Protein 6EWL (pdb70)

Radius of gyration: 16.88 Å; Cα contacts (8 Å, |Δi|>4): 364; chains: 1; bounding box: 37×49×43 Å

Structure (mmCIF, N/CA/C/O backbone):
data_6EWL
#
_entry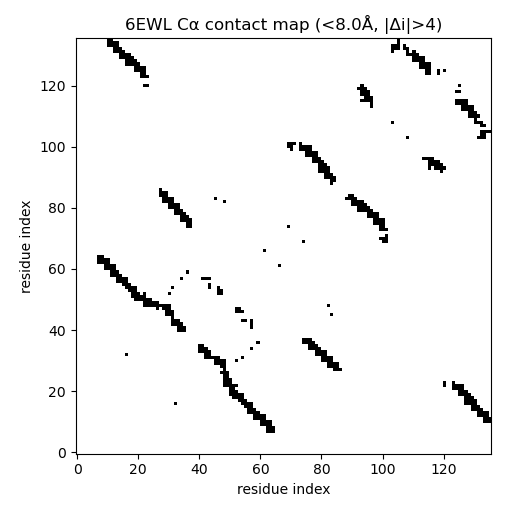.id   6EWL
#
_cell.length_a   31.459
_cell.length_b   53.440
_cell.length_c   74.659
_cell.angle_alpha   90.00
_cell.angle_beta   90.00
_cell.angle_gamma   90.00
#
_symmetry.space_group_name_H-M   'P 21 21 21'
#
loop_
_entity.id
_entity.type
_entity.pdbx_description
1 polymer 'Centrosomal protein 120'
2 water water
#
loop_
_atom_site.group_PDB
_atom_site.id
_atom_site.type_symbol
_atom_site.label_atom_id
_atom_site.label_alt_id
_atom_site.label_comp_id
_atom_site.label_asym_id
_atom_site.label_entity_id
_atom_site.label_seq_id
_atom_site.pdbx_PDB_ins_code
_atom_site.Cartn_x
_atom_site.Cartn_y
_atom_site.Cartn_z
_atom_site.occupancy
_atom_site.B_iso_or_equiv
_atom_site.auth_seq_id
_atom_site.auth_comp_id
_atom_site.auth_asym_id
_atom_site.auth_atom_id
_atom_site.pdbx_PDB_model_num
ATOM 1 N N . GLY A 1 1 ? 21.478 27.760 -19.811 1.00 33.93 -2 GLY A N 1
ATOM 2 C CA . GLY A 1 1 ? 20.947 27.973 -21.150 1.00 38.21 -2 GLY A CA 1
ATOM 3 C C . GLY A 1 1 ? 20.760 29.439 -21.424 1.00 36.30 -2 GLY A C 1
ATOM 4 O O . GLY A 1 1 ? 21.029 30.284 -20.549 1.00 36.46 -2 GLY A O 1
ATOM 5 N N . PRO A 1 2 ? 20.271 29.751 -22.621 1.00 39.01 -1 PRO A N 1
ATOM 6 C CA . PRO A 1 2 ? 20.053 31.164 -22.962 1.00 40.74 -1 PRO A CA 1
ATOM 7 C C . PRO A 1 2 ? 19.109 31.860 -21.994 1.00 36.21 -1 PRO A C 1
ATOM 8 O O . PRO A 1 2 ? 19.249 33.067 -21.727 1.00 39.52 -1 PRO A O 1
ATOM 12 N N . HIS A 1 3 ? 18.151 31.133 -21.443 1.00 32.33 0 HIS A N 1
ATOM 13 C CA . HIS A 1 3 ? 17.294 31.659 -20.389 1.00 30.70 0 HIS A CA 1
ATOM 14 C C . HIS A 1 3 ? 17.756 31.070 -19.073 1.00 29.97 0 HIS A C 1
ATOM 15 O O . HIS A 1 3 ? 17.845 29.851 -18.946 1.00 34.39 0 HIS A O 1
ATOM 22 N N . MET A 1 4 ? 18.054 31.936 -18.119 1.00 25.72 1 MET A N 1
ATOM 23 C CA . MET A 1 4 ? 18.539 31.514 -16.808 1.00 22.35 1 MET A CA 1
ATOM 24 C C . MET A 1 4 ? 17.584 32.053 -15.761 1.00 21.94 1 MET A C 1
ATOM 25 O O . MET A 1 4 ? 17.404 33.274 -15.662 1.00 23.68 1 MET A O 1
ATOM 30 N N . ALA A 1 5 ? 17.001 31.153 -14.959 1.00 22.19 2 ALA A N 1
ATOM 31 C CA . ALA A 1 5 ? 16.223 31.561 -13.802 1.00 21.62 2 ALA A CA 1
ATOM 32 C C . ALA A 1 5 ? 17.158 32.075 -12.712 1.00 20.56 2 ALA A C 1
ATOM 33 O O . ALA A 1 5 ? 18.376 31.870 -12.752 1.00 20.44 2 ALA A O 1
ATOM 35 N N . SER A 1 6 ? 16.588 32.784 -11.747 1.00 20.31 3 SER A N 1
ATOM 36 C CA . SER A 1 6 ? 17.343 33.284 -10.615 1.00 18.76 3 SER A CA 1
ATOM 37 C C . SER A 1 6 ? 16.570 32.994 -9.342 1.00 21.50 3 SER A C 1
ATOM 38 O O . SER A 1 6 ? 15.340 33.176 -9.284 1.00 25.46 3 SER A O 1
ATOM 41 N N . LYS A 1 7 ? 17.293 32.520 -8.326 1.00 17.56 4 LYS A N 1
ATOM 42 C CA . LYS A 1 7 ? 16.751 32.258 -7.003 1.00 18.13 4 LYS A CA 1
ATOM 43 C C . LYS A 1 7 ? 17.635 32.944 -5.961 1.00 17.15 4 LYS A C 1
ATOM 44 O O . LYS A 1 7 ? 18.860 32.842 -6.012 1.00 17.49 4 LYS A O 1
ATOM 50 N N . SER A 1 8 ? 17.005 33.584 -4.985 1.00 16.92 5 SER A N 1
ATOM 51 C CA . SER A 1 8 ? 17.704 34.107 -3.818 1.00 18.47 5 SER A CA 1
ATOM 52 C C . SER A 1 8 ? 16.690 34.197 -2.681 1.00 17.25 5 SER A C 1
ATOM 53 O O . SER A 1 8 ? 15.493 34.045 -2.895 1.00 20.12 5 SER A O 1
ATOM 56 N N . GLU A 1 9 ? 17.189 34.387 -1.449 1.00 19.17 6 GLU A N 1
ATOM 57 C CA . GLU A 1 9 ? 16.326 34.369 -0.269 1.00 19.87 6 GLU A CA 1
ATOM 58 C C . GLU A 1 9 ? 15.289 35.475 -0.333 1.00 17.45 6 GLU A C 1
ATOM 59 O O . GLU A 1 9 ? 15.600 36.616 -0.686 1.00 18.02 6 GLU A O 1
ATOM 65 N N . GLN A 1 10 ? 14.050 35.126 0.039 1.00 21.76 7 GLN A N 1
ATOM 66 C CA . GLN A 1 10 ? 12.989 36.115 0.180 1.00 21.87 7 GLN A CA 1
ATOM 67 C C . GLN A 1 10 ? 13.114 36.812 1.523 1.00 22.17 7 GLN A C 1
ATOM 68 O O . GLN A 1 10 ? 13.265 36.158 2.554 1.00 25.56 7 GLN A O 1
ATOM 74 N N . LEU A 1 11 ? 13.036 38.148 1.509 1.00 20.53 8 LEU A N 1
ATOM 75 C CA . LEU A 1 11 ? 13.258 38.965 2.684 1.00 20.83 8 LEU A CA 1
ATOM 76 C C . LEU A 1 11 ? 12.092 39.925 2.850 1.00 21.57 8 LEU A C 1
ATOM 77 O O . LEU A 1 11 ? 11.361 40.201 1.899 1.00 23.39 8 LEU A O 1
ATOM 82 N N . LEU A 1 12 ? 11.942 40.453 4.061 1.00 20.01 9 LEU A N 1
ATOM 83 C CA . LEU A 1 12 ? 11.092 41.617 4.328 1.00 22.79 9 LEU A CA 1
ATOM 84 C C . LEU A 1 12 ? 11.985 42.772 4.759 1.00 23.65 9 LEU A C 1
ATOM 85 O O . LEU A 1 12 ? 12.833 42.600 5.650 1.00 27.11 9 LEU A O 1
ATOM 90 N N . ILE A 1 13 ? 11.780 43.947 4.166 1.00 21.77 10 ILE A N 1
ATOM 91 C CA . ILE A 1 13 ? 12.323 45.183 4.725 1.00 20.59 10 ILE A CA 1
ATOM 92 C C . ILE A 1 13 ? 11.224 45.783 5.587 0.96 21.01 10 ILE A C 1
ATOM 93 O O . ILE A 1 13 ? 10.116 46.005 5.097 0.81 19.63 10 ILE A O 1
ATOM 98 N N . VAL A 1 14 ? 11.504 46.038 6.863 1.00 18.58 11 VAL A N 1
ATOM 99 C CA . VAL A 1 14 ? 10.506 46.607 7.769 1.00 16.74 11 VAL A CA 1
ATOM 100 C C . VAL A 1 14 ? 11.001 47.944 8.272 1.00 15.95 11 VAL A C 1
ATOM 101 O O . VAL A 1 14 ? 12.058 48.021 8.919 1.00 18.12 11 VAL A O 1
ATOM 105 N N . VAL A 1 15 ? 10.271 48.997 7.930 1.00 16.40 12 VAL A N 1
ATOM 106 C CA . VAL A 1 15 ? 10.585 50.340 8.402 1.00 16.06 12 VAL A CA 1
ATOM 107 C C . VAL A 1 15 ? 9.629 50.657 9.543 1.00 15.08 12 VAL A C 1
ATOM 108 O O . VAL A 1 15 ? 8.410 50.632 9.351 1.00 17.44 12 VAL A O 1
ATOM 112 N N . SER A 1 16 ? 10.166 50.970 10.723 1.00 17.16 13 SER A N 1
ATOM 113 C CA . SER A 1 16 ? 9.332 51.279 11.880 1.00 16.85 13 SER A CA 1
ATOM 114 C C . SER A 1 16 ? 9.259 52.794 12.036 1.00 17.80 13 SER A C 1
ATOM 115 O O . SER A 1 16 ? 10.286 53.451 12.249 1.00 17.76 13 SER A O 1
ATOM 118 N N . ILE A 1 17 ? 8.065 53.352 11.877 1.00 18.56 14 ILE A N 1
ATOM 119 C CA . ILE A 1 17 ? 7.840 54.762 12.146 1.00 17.58 14 ILE A CA 1
ATOM 120 C C . ILE A 1 17 ? 7.401 54.796 13.605 1.00 17.09 14 ILE A C 1
ATOM 121 O O . ILE A 1 17 ? 6.252 54.462 13.942 1.00 18.43 14 ILE A O 1
ATOM 126 N N . LEU A 1 18 ? 8.326 55.149 14.485 1.00 20.05 15 LEU A N 1
ATOM 127 C CA . LEU A 1 18 ? 8.096 54.988 15.923 1.00 21.19 15 LEU A CA 1
ATOM 128 C C . LEU A 1 18 ? 7.386 56.212 16.500 1.00 19.40 15 LEU A C 1
ATOM 129 O O . LEU A 1 18 ? 6.235 56.131 16.927 1.00 23.64 15 LEU A O 1
ATOM 134 N N . GLU A 1 19 ? 8.058 57.356 16.501 1.00 21.75 16 GLU A N 1
ATOM 135 C CA . GLU A 1 19 ? 7.424 58.552 17.050 1.00 21.39 16 GLU A CA 1
ATOM 136 C C . GLU A 1 19 ? 8.037 59.780 16.414 1.00 21.35 16 GLU A C 1
ATOM 137 O O . GLU A 1 19 ? 9.005 59.700 15.651 1.00 23.23 16 GLU A O 1
ATOM 143 N N . GLY A 1 20 ? 7.404 60.914 16.680 1.00 19.22 17 GLY A N 1
ATOM 144 C CA . GLY A 1 20 ? 7.961 62.190 16.304 1.00 19.06 17 GLY A CA 1
ATOM 145 C C . GLY A 1 20 ? 8.336 62.998 17.535 1.00 19.49 17 GLY A C 1
ATOM 146 O O . GLY A 1 20 ? 7.977 62.656 18.662 1.00 24.53 17 GLY A O 1
ATOM 147 N N . ARG A 1 21 ? 9.029 64.107 17.278 1.00 19.39 18 ARG A N 1
ATOM 148 C CA . ARG A 1 21 ? 9.322 65.101 18.310 1.00 20.42 18 ARG A CA 1
ATOM 149 C C . ARG A 1 21 ? 9.365 66.463 17.648 1.00 19.40 18 ARG A C 1
ATOM 150 O O . ARG A 1 21 ? 9.592 66.584 16.439 1.00 20.74 18 ARG A O 1
ATOM 158 N N . GLN A 1 22 ? 9.151 67.490 18.470 1.00 19.95 19 GLN A N 1
ATOM 159 C CA . GLN A 1 22 ? 9.279 68.879 18.071 1.00 22.35 19 GLN A CA 1
ATOM 160 C C . GLN A 1 22 ? 8.259 69.290 17.018 1.00 21.45 19 GLN A C 1
ATOM 161 O O . GLN A 1 22 ? 8.541 70.141 16.190 1.00 23.25 19 GLN A O 1
ATOM 167 N N . PHE A 1 23 ? 7.019 68.690 17.076 1.00 20.71 20 PHE A N 1
ATOM 168 C CA . PHE A 1 23 ? 5.895 69.167 16.300 1.00 21.52 20 PHE A CA 1
ATOM 169 C C . PHE A 1 23 ? 5.090 70.155 17.133 1.00 24.23 20 PHE A C 1
ATOM 170 O O . PHE A 1 23 ? 5.009 70.021 18.364 1.00 22.05 20 PHE A O 1
ATOM 178 N N . PRO A 1 24 ? 4.455 71.124 16.482 1.00 21.33 21 PRO A N 1
ATOM 179 C CA . PRO A 1 24 ? 3.539 72.006 17.216 1.00 22.54 21 PRO A CA 1
ATOM 180 C C . PRO A 1 24 ? 2.270 71.255 17.581 1.00 22.10 21 PRO A C 1
ATOM 181 O O . PRO A 1 24 ? 1.710 70.526 16.766 1.00 24.51 21 PRO A O 1
ATOM 185 N N . ARG A 1 25 ? 1.816 71.427 18.816 1.00 25.48 22 ARG A N 1
ATOM 186 C CA . ARG A 1 25 ? 0.579 70.793 19.256 1.00 24.79 22 ARG A CA 1
ATOM 187 C C . ARG A 1 25 ? -0.607 71.392 18.505 1.00 22.23 22 ARG A C 1
ATOM 188 O O . ARG A 1 25 ? -0.833 72.601 18.556 1.00 23.23 22 ARG A O 1
ATOM 196 N N . SER A 1 26 ? -1.387 70.547 17.831 1.00 24.29 23 SER A N 1
ATOM 197 C CA . SER A 1 26 ? -2.425 71.008 16.908 1.00 25.68 23 SER A CA 1
ATOM 198 C C . SER A 1 26 ? -3.646 70.130 17.084 1.00 27.64 23 SER A C 1
ATOM 199 O O . SER A 1 26 ? -3.810 69.132 16.378 1.00 26.61 23 SER A O 1
ATOM 202 N N . PRO A 1 27 ? -4.555 70.495 17.995 1.00 30.49 24 PRO A N 1
ATOM 203 C CA . PRO A 1 27 ? -5.671 69.589 18.322 1.00 31.78 24 PRO A CA 1
ATOM 204 C C . PRO A 1 27 ? -6.635 69.343 17.173 1.00 30.58 24 PRO A C 1
ATOM 205 O O . PRO A 1 27 ? -7.276 68.286 17.147 1.00 36.20 24 PRO A O 1
ATOM 209 N N . ARG A 1 28 ? -6.724 70.259 16.206 1.00 34.27 25 ARG A N 1
ATOM 210 C CA . ARG A 1 28 ? -7.604 70.105 15.050 1.00 34.58 25 ARG A CA 1
ATOM 211 C C . ARG A 1 28 ? -7.017 69.203 13.983 1.00 29.65 25 ARG A C 1
ATOM 212 O O . ARG A 1 28 ? -7.721 68.870 13.024 1.00 32.27 25 ARG A O 1
ATOM 220 N N . LEU A 1 29 ? -5.754 68.799 14.115 1.00 25.52 26 LEU A N 1
ATOM 221 C CA . LEU A 1 29 ? -5.065 68.099 13.032 1.00 22.82 26 LEU A CA 1
ATOM 222 C C . LEU A 1 29 ? -4.625 66.718 13.481 1.00 20.09 26 LEU A C 1
ATOM 223 O O . LEU A 1 29 ? -4.535 66.420 14.671 1.00 24.60 26 LEU A O 1
ATOM 228 N N A SER A 1 30 ? -4.322 65.877 12.504 0.80 18.33 27 SER A N 1
ATOM 229 N N B SER A 1 30 ? -4.360 65.869 12.492 0.20 20.11 27 SER A N 1
ATOM 230 C CA A SER A 1 30 ? -3.640 64.627 12.791 0.80 17.05 27 SER A CA 1
ATOM 231 C CA B SER A 1 30 ? -3.737 64.567 12.677 0.20 20.41 27 SER A CA 1
ATOM 232 C C A SER A 1 30 ? -2.411 64.558 11.896 0.80 17.44 27 SER A C 1
ATOM 233 C C B SER A 1 30 ? -2.468 64.515 11.835 0.20 19.47 27 SER A C 1
ATOM 234 O O A SER A 1 30 ? -2.148 65.447 11.069 0.80 16.90 27 SER A O 1
ATOM 235 O O B SER A 1 30 ? -2.238 65.364 10.968 0.20 19.28 27 SER A O 1
ATOM 240 N N . LEU A 1 31 ? -1.628 63.519 12.105 1.00 18.40 28 LEU A N 1
ATOM 241 C CA . LEU A 1 31 ? -0.416 63.302 11.328 1.00 17.97 28 LEU A CA 1
ATOM 242 C C . LEU A 1 31 ? -0.430 61.919 10.700 1.00 17.09 28 LEU A C 1
ATOM 243 O O . LEU A 1 31 ? -0.838 60.936 11.327 1.00 18.48 28 LEU A O 1
ATOM 248 N N . VAL A 1 32 ? 0.013 61.856 9.458 1.00 15.07 29 VAL A N 1
ATOM 249 C CA . VAL A 1 32 ? 0.170 60.618 8.688 1.00 14.95 29 VAL A CA 1
ATOM 250 C C . VAL A 1 32 ? 1.552 60.621 8.083 1.00 16.58 29 VAL A C 1
ATOM 251 O O . VAL A 1 32 ? 2.024 61.656 7.600 1.00 17.77 29 VAL A O 1
ATOM 255 N N . VAL A 1 33 ? 2.214 59.473 8.094 1.00 15.79 30 VAL A N 1
ATOM 256 C CA . VAL A 1 33 ? 3.476 59.303 7.390 1.00 15.65 30 VAL A CA 1
ATOM 257 C C . VAL A 1 33 ? 3.251 58.303 6.269 1.00 15.02 30 VAL A C 1
ATOM 258 O O . VAL A 1 33 ? 2.745 57.205 6.509 1.00 16.12 30 VAL A O 1
ATOM 262 N N . GLU A 1 34 ? 3.595 58.676 5.046 1.00 13.55 31 GLU A N 1
ATOM 263 C CA . GLU A 1 34 ? 3.530 57.785 3.887 1.00 15.20 31 GLU A CA 1
ATOM 264 C C . GLU A 1 34 ? 4.944 57.494 3.454 1.00 16.44 31 GLU A C 1
ATOM 265 O O . GLU A 1 34 ? 5.771 58.407 3.383 1.00 19.32 31 GLU A O 1
ATOM 271 N N . ALA A 1 35 ? 5.191 56.237 3.086 1.00 15.57 32 ALA A N 1
ATOM 272 C CA . ALA A 1 35 ? 6.485 55.803 2.627 1.00 17.02 32 ALA A CA 1
ATOM 273 C C . ALA A 1 35 ? 6.289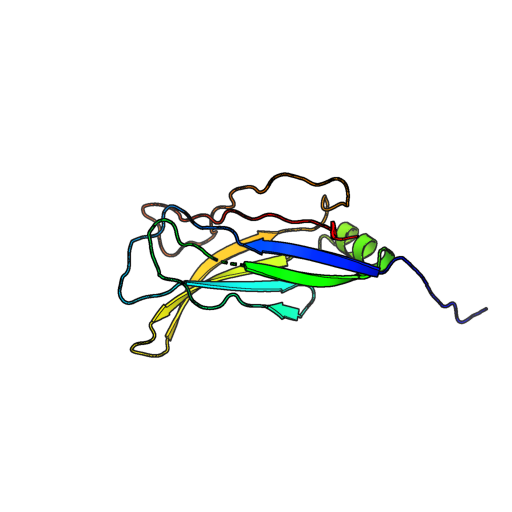 55.171 1.264 1.00 20.49 32 ALA A C 1
ATOM 274 O O . ALA A 1 35 ? 5.361 54.384 1.077 1.00 23.07 32 ALA A O 1
ATOM 276 N N . ARG A 1 36 ? 7.193 55.483 0.334 1.00 20.75 33 ARG A N 1
ATOM 277 C CA . ARG A 1 36 ? 7.185 54.905 -1.003 1.00 23.73 33 ARG A CA 1
ATOM 278 C C . ARG A 1 36 ? 8.516 54.211 -1.237 1.00 24.30 33 ARG A C 1
ATOM 279 O O . ARG A 1 36 ? 9.579 54.823 -1.092 1.00 26.15 33 ARG A O 1
ATOM 287 N N . PHE A 1 37 ? 8.474 52.942 -1.620 1.00 24.16 34 PHE A N 1
ATOM 288 C CA . PHE A 1 37 ? 9.707 52.235 -1.955 1.00 22.85 34 PHE A CA 1
ATOM 289 C C . PHE A 1 37 ? 9.490 51.502 -3.257 1.00 28.38 34 PHE A C 1
ATOM 290 O O . PHE A 1 37 ? 8.607 50.648 -3.341 1.00 27.61 34 PHE A O 1
ATOM 298 N N . ASP A 1 38 ? 10.304 51.831 -4.263 1.00 34.80 35 ASP A N 1
ATOM 299 C CA . ASP A 1 38 ? 10.262 51.149 -5.557 1.00 39.77 35 ASP A CA 1
ATOM 300 C C . ASP A 1 38 ? 8.848 51.138 -6.135 1.00 44.37 35 ASP A C 1
ATOM 301 O O . ASP A 1 38 ? 8.370 50.122 -6.643 1.00 47.80 35 ASP A O 1
ATOM 306 N N . GLY A 1 39 ? 8.160 52.272 -6.024 1.00 44.03 36 GLY A N 1
ATOM 307 C CA . GLY A 1 39 ? 6.834 52.409 -6.605 1.00 45.69 36 GLY A CA 1
ATOM 308 C C . GLY A 1 39 ? 5.699 51.763 -5.836 1.00 45.89 36 GLY A C 1
ATOM 309 O O . GLY A 1 39 ? 4.668 51.431 -6.426 1.00 50.62 36 GLY A O 1
ATOM 310 N N . GLU A 1 40 ? 5.851 51.577 -4.535 1.00 39.42 37 GLU A N 1
ATOM 311 C CA . GLU A 1 40 ? 4.828 50.960 -3.700 1.00 35.54 37 GLU A CA 1
ATOM 312 C C . GLU A 1 40 ? 4.678 51.815 -2.449 1.00 29.63 37 GLU A C 1
ATOM 313 O O . GLU A 1 40 ? 5.620 51.921 -1.656 1.00 27.16 37 GLU A O 1
ATOM 319 N N . THR A 1 41 ? 3.497 52.412 -2.271 1.00 26.89 38 THR A N 1
ATOM 320 C CA . THR A 1 41 ? 3.243 53.355 -1.186 1.00 24.64 38 THR A CA 1
ATOM 321 C C . THR A 1 41 ? 2.492 52.681 -0.047 1.00 21.41 38 THR A C 1
ATOM 322 O O . THR A 1 41 ? 1.513 51.962 -0.276 1.00 24.64 38 THR A O 1
ATOM 326 N N . LEU A 1 42 ? 2.961 52.913 1.182 1.00 20.03 39 LEU A N 1
ATOM 327 C CA . LEU A 1 42 ? 2.300 52.469 2.405 1.00 16.19 39 LEU A CA 1
ATOM 328 C C . LEU A 1 42 ? 2.123 53.680 3.312 1.00 16.07 39 LEU A C 1
ATOM 329 O O . LEU A 1 42 ? 2.959 54.586 3.306 1.00 18.12 39 LEU A O 1
ATOM 334 N N . SER A 1 43 ? 1.051 53.709 4.105 1.00 16.41 40 SER A N 1
ATOM 335 C CA A SER A 1 43 ? 0.731 54.875 4.912 0.54 16.32 40 SER A CA 1
ATOM 336 C CA B SER A 1 43 ? 0.748 54.874 4.919 0.46 18.41 40 SER A CA 1
ATOM 337 C C . SER A 1 43 ? 0.348 54.430 6.312 1.00 17.46 40 SER A C 1
ATOM 338 O O . SER A 1 43 ? -0.375 53.444 6.473 1.00 19.56 40 SER A O 1
ATOM 343 N N . THR A 1 44 ? 0.770 55.185 7.315 1.00 16.54 41 THR A N 1
ATOM 344 C CA . THR A 1 44 ? 0.260 55.022 8.661 1.00 17.43 41 THR A CA 1
ATOM 345 C C . THR A 1 44 ? -1.180 55.542 8.757 1.00 18.89 41 THR A C 1
ATOM 346 O O . THR A 1 44 ? -1.627 56.390 7.975 1.00 21.37 41 THR A O 1
ATOM 350 N N . ASP A 1 45 ? -1.905 55.027 9.718 1.00 22.21 42 ASP A N 1
ATOM 351 C CA . ASP A 1 45 ? -3.210 55.601 9.993 1.00 23.41 42 ASP A CA 1
ATOM 352 C C . ASP A 1 45 ? -3.032 56.885 10.806 1.00 22.60 42 ASP A C 1
ATOM 353 O O . ASP A 1 45 ? -2.054 57.009 11.549 1.00 24.91 42 ASP A O 1
ATOM 358 N N . PRO A 1 46 ? -3.955 57.854 10.698 1.00 21.22 43 PRO A N 1
ATOM 359 C CA . PRO A 1 46 ? -3.751 59.143 11.388 1.00 20.68 43 PRO A CA 1
ATOM 360 C C . PRO A 1 46 ? -3.601 58.968 12.890 1.00 22.31 43 PRO A C 1
ATOM 361 O O . PRO A 1 46 ? -4.341 58.196 13.516 1.00 24.87 43 PRO A O 1
ATOM 365 N N . VAL A 1 47 ? -2.692 59.765 13.481 1.00 20.60 44 VAL A N 1
ATOM 366 C CA . VAL A 1 47 ? -2.523 59.885 14.923 1.00 22.33 44 VAL A CA 1
ATOM 367 C C . VAL A 1 47 ? -2.601 61.370 15.300 1.00 20.46 44 VAL A C 1
ATOM 368 O O . VAL A 1 47 ? -2.427 62.264 14.467 1.00 20.85 44 VAL A O 1
ATOM 372 N N . GLU A 1 48 ? -2.874 61.620 16.570 1.00 24.73 45 GLU A N 1
ATOM 373 C CA . GLU A 1 48 ? -2.994 62.987 17.038 1.00 27.73 45 GLU A CA 1
ATOM 374 C C . GLU A 1 48 ? -1.725 63.778 16.766 1.00 23.05 45 GLU A C 1
ATOM 375 O O . GLU A 1 48 ? -0.601 63.275 16.916 1.00 25.21 45 GLU A O 1
ATOM 381 N N . HIS A 1 49 ? -1.923 65.023 16.334 1.00 22.12 46 HIS A N 1
ATOM 382 C CA . HIS A 1 49 ? -0.848 65.965 16.028 1.00 19.61 46 HIS A CA 1
ATOM 383 C C . HIS A 1 49 ? -0.320 66.568 17.333 1.00 19.48 46 HIS A C 1
ATOM 384 O O . HIS A 1 49 ? -0.344 67.770 17.553 1.00 23.28 46 HIS A O 1
ATOM 391 N N . LYS A 1 50 ? 0.114 65.688 18.225 1.00 22.78 47 LYS A N 1
ATOM 392 C CA . LYS A 1 50 ? 0.786 66.068 19.470 1.00 26.73 47 LYS A CA 1
ATOM 393 C C . LYS A 1 50 ? 2.224 66.547 19.169 1.00 24.52 47 LYS A C 1
ATOM 394 O O . LYS A 1 50 ? 2.745 66.397 18.058 1.00 22.75 47 LYS A O 1
ATOM 400 N N . GLU A 1 51 ? 2.900 67.109 20.178 1.00 28.05 48 GLU A N 1
ATOM 401 C CA . GLU A 1 51 ? 4.302 67.493 19.995 1.00 27.92 48 GLU A CA 1
ATOM 402 C C . GLU A 1 51 ? 5.184 66.288 19.770 1.00 25.79 48 GLU A C 1
ATOM 403 O O . GLU A 1 51 ? 6.163 66.362 19.017 1.00 24.44 48 GLU A O 1
ATOM 409 N N . GLN A 1 52 ? 4.852 65.167 20.412 1.00 25.47 49 GLN A N 1
ATOM 410 C CA . GLN A 1 52 ? 5.598 63.925 20.286 1.00 27.21 49 GLN A CA 1
ATOM 411 C C . GLN A 1 52 ? 4.609 62.883 19.776 1.00 29.21 49 GLN A C 1
ATOM 412 O O . GLN A 1 52 ? 4.126 62.042 20.548 1.00 33.42 49 GLN A O 1
ATOM 418 N N . PRO A 1 53 ? 4.254 62.943 18.479 1.00 23.27 50 PRO A N 1
ATOM 419 C CA . PRO A 1 53 ? 3.223 62.042 17.950 1.00 22.44 50 PRO A CA 1
ATOM 420 C C . PRO A 1 53 ? 3.687 60.602 18.023 1.00 21.78 50 PRO A C 1
ATOM 421 O O . PRO A 1 53 ? 4.876 60.290 17.841 1.00 22.57 50 PRO A O 1
ATOM 425 N N . GLN A 1 54 ? 2.716 59.717 18.238 1.00 23.52 51 GLN A N 1
ATOM 426 C CA . GLN A 1 54 ? 2.974 58.296 18.487 1.00 23.52 51 GLN A CA 1
ATOM 427 C C . GLN A 1 54 ? 2.500 57.525 17.258 1.00 24.68 51 GLN A C 1
ATOM 428 O O . GLN A 1 54 ? 1.423 56.924 17.237 1.00 27.21 51 GLN A O 1
ATOM 434 N N . PHE A 1 55 ? 3.344 57.523 16.224 1.00 21.82 52 PHE A N 1
ATOM 435 C CA . PHE A 1 55 ? 3.015 56.809 14.981 1.00 20.36 52 PHE A CA 1
ATOM 436 C C . PHE A 1 55 ? 2.929 55.299 15.194 1.00 17.50 52 PHE A C 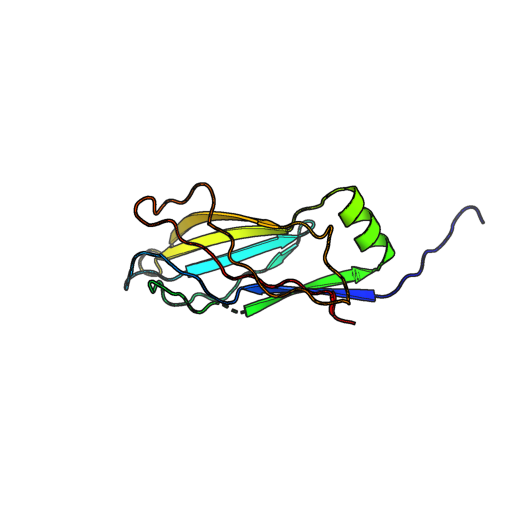1
ATOM 437 O O . PHE A 1 55 ? 2.008 54.643 14.695 1.00 20.40 52 PHE A O 1
ATOM 452 N N . THR A 1 57 ? 4.044 52.483 13.960 1.00 15.94 54 THR A N 1
ATOM 453 C CA . THR A 1 57 ? 3.618 51.635 12.833 1.00 16.38 54 THR A CA 1
ATOM 454 C C . THR A 1 57 ? 4.802 51.080 12.066 1.00 18.24 54 THR A C 1
ATOM 455 O O . THR A 1 57 ? 5.721 51.821 11.735 1.00 18.10 54 THR A O 1
ATOM 459 N N . GLU A 1 58 ? 4.786 49.771 11.820 1.00 17.09 55 GLU A N 1
ATOM 460 C CA . GLU A 1 58 ? 5.725 49.131 10.917 1.00 15.46 55 GLU A CA 1
ATOM 461 C C . GLU A 1 58 ? 5.174 49.108 9.497 1.00 15.34 55 GLU A C 1
ATOM 462 O O . GLU A 1 58 ? 3.999 48.751 9.281 1.00 18.06 55 GLU A O 1
ATOM 468 N N . LEU A 1 59 ? 6.036 49.432 8.529 1.00 14.38 56 LEU A N 1
ATOM 469 C CA . LEU A 1 59 ? 5.687 49.384 7.109 1.00 13.72 56 LEU A CA 1
ATOM 470 C C . LEU A 1 59 ? 6.626 48.368 6.475 1.00 14.82 56 LEU A C 1
ATOM 471 O O . LEU A 1 59 ? 7.840 48.461 6.657 1.00 17.09 56 LEU A O 1
ATOM 476 N N . ALA A 1 60 ? 6.088 47.397 5.737 1.00 13.92 57 ALA A N 1
ATOM 477 C CA . ALA A 1 60 ? 6.906 46.277 5.283 1.00 15.00 57 ALA A CA 1
ATOM 478 C C . ALA A 1 60 ? 6.757 46.057 3.791 1.00 16.48 57 ALA A C 1
ATOM 479 O O . ALA A 1 60 ? 5.647 46.143 3.242 1.00 15.89 57 ALA A O 1
ATOM 481 N N . TRP A 1 61 ? 7.888 45.755 3.151 1.00 16.14 58 TRP A N 1
ATOM 482 C CA . TRP A 1 61 ? 7.939 45.402 1.742 1.00 17.96 58 TRP A CA 1
ATOM 483 C C . TRP A 1 61 ? 8.698 44.091 1.612 1.00 17.60 58 TRP A C 1
ATOM 484 O O . TRP A 1 61 ? 9.613 43.815 2.386 1.00 19.23 58 TRP A O 1
ATOM 495 N N . GLU A 1 62 ? 8.331 43.288 0.621 1.00 19.19 59 GLU A N 1
ATOM 496 C CA . GLU A 1 62 ? 9.062 42.055 0.358 1.00 20.44 59 GLU A CA 1
ATOM 497 C C . GLU A 1 62 ? 9.952 42.224 -0.874 1.00 20.36 59 GLU A C 1
ATOM 498 O O . GLU A 1 62 ? 9.592 42.912 -1.835 1.00 29.02 59 GLU A O 1
ATOM 504 N N . LEU A 1 63 ? 11.123 41.613 -0.823 1.00 19.90 60 LEU A N 1
ATOM 505 C CA . LEU A 1 63 ? 11.999 41.505 -1.982 1.00 24.15 60 LEU A CA 1
ATOM 506 C C . LEU A 1 63 ? 12.957 40.354 -1.740 1.00 22.24 60 LEU A C 1
ATOM 507 O O . LEU A 1 63 ? 13.060 39.835 -0.629 1.00 23.77 60 LEU A O 1
ATOM 512 N N . ASP A 1 64 ? 13.659 39.949 -2.784 1.00 21.70 61 ASP A N 1
ATOM 513 C CA . ASP A 1 64 ? 14.639 38.894 -2.595 1.00 20.14 61 ASP A CA 1
ATOM 514 C C . ASP A 1 64 ? 16.035 39.492 -2.460 1.00 21.76 61 ASP A C 1
ATOM 515 O O . ASP A 1 64 ? 16.249 40.687 -2.693 1.00 21.67 61 ASP A O 1
ATOM 520 N N . ARG A 1 65 ? 16.984 38.661 -2.043 1.00 20.09 62 ARG A N 1
ATOM 521 C CA . ARG A 1 65 ? 18.292 39.202 -1.686 1.00 18.77 62 ARG A CA 1
ATOM 522 C C . ARG A 1 65 ? 18.998 39.764 -2.909 1.00 18.55 62 ARG A C 1
ATOM 523 O O . ARG A 1 65 ? 19.756 40.735 -2.805 1.00 18.84 62 ARG A O 1
ATOM 531 N N . ARG A 1 66 ? 18.777 39.177 -4.080 1.00 18.16 63 ARG A N 1
ATOM 532 C CA . ARG A 1 66 ? 19.462 39.679 -5.257 1.00 20.54 63 ARG A CA 1
ATOM 533 C C . ARG A 1 66 ? 18.907 41.044 -5.663 1.00 20.16 63 ARG A C 1
ATOM 534 O O . ARG A 1 66 ? 19.669 41.952 -6.035 1.00 22.64 63 ARG A O 1
ATOM 542 N N . THR A 1 67 ? 17.597 41.241 -5.506 1.00 20.61 64 THR A N 1
ATOM 543 C CA . THR A 1 67 ? 16.988 42.546 -5.783 1.00 21.06 64 THR A CA 1
ATOM 544 C C . THR A 1 67 ? 17.415 43.584 -4.749 1.00 20.91 64 THR A C 1
ATOM 545 O O . THR A 1 67 ? 17.731 44.733 -5.098 1.00 21.69 64 THR A O 1
ATOM 549 N N . LEU A 1 68 ? 17.495 43.175 -3.475 1.00 18.92 65 LEU A N 1
ATOM 550 C CA . LEU A 1 68 ? 18.015 44.065 -2.451 1.00 19.61 65 LEU A CA 1
ATOM 551 C C . LEU A 1 68 ? 19.431 44.504 -2.788 1.00 21.04 65 LEU A C 1
ATOM 552 O O . LEU A 1 68 ? 19.776 45.681 -2.670 1.00 21.51 65 LEU A O 1
ATOM 557 N N . HIS A 1 69 ? 20.284 43.559 -3.168 1.00 21.35 66 HIS A N 1
ATOM 558 C CA . HIS A 1 69 ? 21.654 43.936 -3.531 1.00 21.00 66 HIS A CA 1
ATOM 559 C C . HIS A 1 69 ? 21.661 45.014 -4.605 1.00 20.55 66 HIS A C 1
ATOM 560 O O . HIS A 1 69 ? 22.402 46.004 -4.504 1.00 22.92 66 HIS A O 1
ATOM 567 N N . GLN A 1 70 ? 20.787 44.880 -5.612 1.00 20.92 67 GLN A N 1
ATOM 568 C CA . GLN A 1 70 ? 20.729 45.893 -6.658 1.00 25.34 67 GLN A CA 1
ATOM 569 C C . GLN A 1 70 ? 20.266 47.230 -6.107 1.00 24.32 67 GLN A C 1
ATOM 570 O O . GLN A 1 70 ? 20.823 48.278 -6.469 1.00 26.59 67 GLN A O 1
ATOM 576 N N . HIS A 1 71 ? 19.293 47.217 -5.199 1.00 22.63 68 HIS A N 1
ATOM 577 C CA . HIS A 1 71 ? 18.836 48.464 -4.602 1.00 22.69 68 HIS A CA 1
ATOM 578 C C . HIS A 1 71 ? 19.942 49.148 -3.815 1.00 22.71 68 HIS A C 1
ATOM 579 O O . HIS A 1 71 ? 19.961 50.381 -3.727 1.00 25.64 68 HIS A O 1
ATOM 586 N N . ARG A 1 72 ? 20.803 48.381 -3.146 1.00 25.72 69 ARG A N 1
ATOM 587 C CA . ARG A 1 72 ? 21.944 48.984 -2.462 1.00 26.49 69 ARG A CA 1
ATOM 588 C C . ARG A 1 72 ? 22.832 49.707 -3.459 1.00 30.58 69 ARG A C 1
ATOM 589 O O . ARG A 1 72 ? 23.257 50.847 -3.228 1.00 33.49 69 ARG A O 1
ATOM 597 N N . LEU A 1 73 ? 23.149 49.036 -4.574 1.00 32.07 70 LEU A N 1
ATOM 598 C CA . LEU A 1 73 ? 24.075 49.596 -5.557 1.00 34.80 70 LEU A CA 1
ATOM 599 C C . LEU A 1 73 ? 23.497 50.843 -6.214 1.00 31.74 70 LEU A C 1
ATOM 600 O O . LEU A 1 73 ? 24.237 51.797 -6.542 1.00 34.80 70 LEU A O 1
ATOM 605 N N . GLN A 1 74 ? 22.183 50.838 -6.439 1.00 31.52 71 GLN A N 1
ATOM 606 C CA . GLN A 1 74 ? 21.478 51.956 -7.044 1.00 34.40 71 GLN A CA 1
ATOM 607 C C . GLN A 1 74 ? 21.086 53.017 -6.035 1.00 34.76 71 GLN A C 1
ATOM 608 O O . GLN A 1 74 ? 20.574 54.060 -6.434 1.00 36.90 71 GLN A O 1
ATOM 614 N N . ARG A 1 75 ? 21.328 52.775 -4.747 1.00 30.01 72 ARG A N 1
ATOM 615 C CA . ARG A 1 75 ? 20.887 53.663 -3.673 1.00 29.80 72 ARG A CA 1
ATOM 616 C C . ARG A 1 75 ? 19.409 54.014 -3.789 1.00 25.46 72 ARG A C 1
ATOM 617 O O . ARG A 1 75 ? 19.013 55.161 -3.595 1.00 26.72 72 ARG A O 1
ATOM 625 N N . THR A 1 76 ? 18.579 53.006 -4.113 1.00 22.99 73 THR A N 1
ATOM 626 C CA . THR A 1 76 ? 17.153 53.230 -4.239 1.00 22.26 73 THR A CA 1
ATOM 627 C C . THR A 1 76 ? 16.642 53.739 -2.903 1.00 21.26 73 THR A C 1
ATOM 628 O O . THR A 1 76 ? 16.886 53.103 -1.880 1.00 25.86 73 THR A O 1
ATOM 632 N N . PRO A 1 77 ? 15.952 54.870 -2.867 1.00 23.94 74 PRO A N 1
ATOM 633 C CA . PRO A 1 77 ? 15.463 55.411 -1.600 1.00 25.74 74 PRO A CA 1
ATOM 634 C C . PRO A 1 77 ? 14.140 54.822 -1.146 1.00 27.21 74 PRO A C 1
ATOM 635 O O . PRO A 1 77 ? 13.308 54.369 -1.929 1.00 29.06 74 PRO A O 1
ATOM 639 N N . ILE A 1 78 ? 13.944 54.859 0.160 1.00 25.04 75 ILE A N 1
ATOM 640 C CA . ILE A 1 78 ? 12.607 54.782 0.726 1.00 21.03 75 ILE A CA 1
ATOM 641 C C . ILE A 1 78 ? 12.203 56.206 1.071 1.00 18.47 75 ILE A C 1
ATOM 642 O O . ILE A 1 78 ? 12.870 56.870 1.872 1.00 21.22 75 ILE A O 1
ATOM 647 N N . LYS A 1 79 ? 11.170 56.708 0.392 1.00 19.38 76 LYS A N 1
ATOM 648 C CA . LYS A 1 79 ? 10.818 58.129 0.449 1.00 18.22 76 LYS A CA 1
ATOM 649 C C . LYS A 1 79 ? 9.685 58.311 1.450 1.00 18.08 76 LYS A C 1
ATOM 650 O O . LYS A 1 79 ? 8.604 57.733 1.273 0.82 19.89 76 LYS A O 1
ATOM 656 N N . LEU A 1 80 ? 9.912 59.138 2.481 1.00 17.24 77 LEU A N 1
ATOM 657 C CA . LEU A 1 80 ? 8.887 59.373 3.492 1.00 15.81 77 LEU A CA 1
ATOM 658 C C . LEU A 1 80 ? 8.394 60.805 3.379 1.00 15.11 77 LEU A C 1
ATOM 659 O O . LEU A 1 80 ? 9.197 61.728 3.187 1.00 15.75 77 LEU A O 1
ATOM 664 N N . GLN A 1 81 ? 7.096 60.984 3.495 1.00 15.49 78 GLN A N 1
ATOM 665 C CA . GLN A 1 81 ? 6.542 62.321 3.643 1.00 13.92 78 GLN A CA 1
ATOM 666 C C . GLN A 1 81 ? 5.603 62.308 4.815 1.00 11.60 78 GLN A C 1
ATOM 667 O O . GLN A 1 81 ? 4.881 61.317 5.037 1.00 13.96 78 GLN A O 1
ATOM 673 N N . CYS A 1 82 ? 5.648 63.367 5.611 1.00 12.43 79 CYS A N 1
ATOM 674 C CA . CYS A 1 82 ? 4.781 63.513 6.770 1.00 13.30 79 CYS A CA 1
ATOM 675 C C . CYS A 1 82 ? 3.714 64.549 6.438 1.00 13.03 79 CYS A C 1
ATOM 676 O O . CYS A 1 82 ? 4.034 65.623 5.954 1.00 15.55 79 CYS A O 1
ATOM 679 N N . TYR A 1 83 ? 2.451 64.220 6.669 1.00 12.83 80 TYR A N 1
ATOM 680 C CA . TYR A 1 83 ? 1.334 65.073 6.295 1.00 12.89 80 TYR A CA 1
ATOM 681 C C . TYR A 1 83 ? 0.553 65.451 7.530 1.00 15.00 80 TYR A C 1
ATOM 682 O O . TYR A 1 83 ? 0.231 64.598 8.363 1.00 16.23 80 TYR A O 1
ATOM 691 N N . ALA A 1 84 ? 0.178 66.723 7.607 1.00 15.08 81 ALA A N 1
ATOM 692 C CA . ALA A 1 84 ? -0.790 67.159 8.586 1.00 15.85 81 ALA A CA 1
ATOM 693 C C . ALA A 1 84 ? -2.141 67.055 7.906 1.00 17.53 81 ALA A C 1
ATOM 694 O O . ALA A 1 84 ? -2.315 67.550 6.801 1.00 18.56 81 ALA A O 1
ATOM 696 N N . VAL A 1 85 ? -3.104 66.426 8.576 1.00 18.26 82 VAL A N 1
ATOM 697 C CA . VAL A 1 85 ? -4.384 66.115 7.986 1.00 20.85 82 VAL A CA 1
ATOM 698 C C . VAL A 1 85 ? -5.434 66.885 8.758 1.00 22.68 82 VAL A C 1
ATOM 699 O O . VAL A 1 85 ? -5.440 66.888 9.995 1.00 21.58 82 VAL A O 1
ATOM 703 N N . ASP A 1 86 ? -6.271 67.593 8.037 1.00 23.40 83 ASP A N 1
ATOM 704 C CA . ASP A 1 86 ? -7.309 68.379 8.672 1.00 24.60 83 ASP A CA 1
ATOM 705 C C . ASP A 1 86 ? -8.633 67.738 8.295 1.00 25.21 83 ASP A C 1
ATOM 706 O O . ASP A 1 86 ? -9.149 67.984 7.214 1.00 20.49 83 ASP A O 1
ATOM 711 N N . SER A 1 87 ? -9.178 66.890 9.179 1.00 27.27 84 SER A N 1
ATOM 712 C CA . SER A 1 87 ? -10.378 66.136 8.843 1.00 30.97 84 SER A CA 1
ATOM 713 C C . SER A 1 87 ? -11.592 67.033 8.721 1.00 32.26 84 SER A C 1
ATOM 714 O O . SER A 1 87 ? -12.605 66.604 8.155 1.00 36.74 84 SER A O 1
ATOM 717 N N . SER A 1 88 ? -11.508 68.269 9.210 1.00 34.41 85 SER A N 1
ATOM 718 C CA . SER A 1 88 ? -12.676 69.135 9.152 1.00 33.85 85 SER A CA 1
ATOM 719 C C . SER A 1 88 ? -12.913 69.661 7.740 1.00 31.72 85 SER A C 1
ATOM 720 O O . SER A 1 88 ? -14.033 70.111 7.432 1.00 29.80 85 SER A O 1
ATOM 723 N N . THR A 1 89 ? -11.887 69.602 6.881 1.00 28.84 86 THR A N 1
ATOM 724 C CA . THR A 1 89 ? -11.973 70.063 5.507 1.00 33.21 86 THR A CA 1
ATOM 725 C C . THR A 1 89 ? -11.449 69.004 4.550 1.00 31.88 86 THR A C 1
ATOM 726 O O . THR A 1 89 ? -11.195 69.311 3.371 1.00 41.06 86 THR A O 1
ATOM 730 N N . SER A 1 90 ? -11.286 67.773 5.039 1.00 33.91 87 SER A N 1
ATOM 731 C CA . SER A 1 90 ? -10.569 66.673 4.391 1.00 34.99 87 SER A CA 1
ATOM 732 C C . SER A 1 90 ? -9.432 67.145 3.517 1.00 34.24 87 SER A C 1
ATOM 733 O O . SER A 1 90 ? -9.362 66.908 2.299 1.00 35.32 87 SER A O 1
ATOM 736 N N . ALA A 1 91 ? -8.544 67.840 4.169 1.00 28.52 88 ALA A N 1
ATOM 737 C CA . ALA A 1 91 ? -7.377 68.347 3.512 1.00 25.96 88 ALA A CA 1
ATOM 738 C C . ALA A 1 91 ? -6.172 67.785 4.231 1.00 22.88 88 ALA A C 1
ATOM 739 O O . ALA A 1 91 ? -6.244 67.323 5.377 1.00 25.12 88 ALA A O 1
ATOM 741 N N . ARG A 1 92 ? -5.078 67.807 3.514 1.00 24.30 89 ARG A N 1
ATOM 742 C CA . ARG A 1 92 ? -3.781 67.511 4.084 1.00 22.84 89 ARG A CA 1
ATOM 743 C C . ARG A 1 92 ? -2.715 68.331 3.392 1.00 21.41 89 ARG A C 1
ATOM 744 O O . ARG A 1 92 ? -2.905 68.874 2.303 1.00 21.73 89 ARG A O 1
ATOM 752 N N . GLU A 1 93 ? -1.605 68.443 4.075 1.00 18.39 90 GLU A N 1
ATOM 753 C CA . GLU A 1 93 ? -0.515 69.291 3.640 1.00 19.02 90 GLU A CA 1
ATOM 754 C C . GLU A 1 93 ? 0.755 68.588 4.062 1.00 15.96 90 GLU A C 1
ATOM 755 O O . GLU A 1 93 ? 0.858 68.147 5.210 1.00 15.86 90 GLU A O 1
ATOM 761 N N . SER A 1 94 ? 1.691 68.457 3.140 1.00 17.33 91 SER A N 1
ATOM 762 C CA . SER A 1 94 ? 2.995 67.915 3.491 1.00 15.16 91 SER A CA 1
ATOM 763 C C . SER A 1 94 ? 3.698 68.887 4.426 1.00 15.74 91 SER A C 1
ATOM 764 O O . SER A 1 94 ? 3.810 70.077 4.132 1.00 19.72 91 SER A O 1
ATOM 767 N N . VAL A 1 95 ? 4.205 68.378 5.551 1.00 13.99 92 VAL A N 1
ATOM 768 C CA . VAL A 1 95 ? 4.958 69.192 6.472 1.00 16.53 92 VAL A CA 1
ATOM 769 C C . VAL A 1 95 ? 6.423 68.830 6.499 1.00 16.34 92 VAL A C 1
ATOM 770 O O . VAL A 1 95 ? 7.183 69.449 7.262 1.00 20.70 92 VAL A O 1
ATOM 774 N N . GLY A 1 96 ? 6.864 67.929 5.632 1.00 14.84 93 GLY A N 1
ATOM 775 C CA . GLY A 1 96 ? 8.292 67.661 5.469 1.00 14.18 93 GLY A CA 1
ATOM 776 C C . GLY A 1 96 ? 8.527 66.262 4.964 1.00 14.22 93 GLY A C 1
ATOM 777 O O . GLY A 1 96 ? 7.618 65.447 4.880 1.00 14.56 93 GLY A O 1
ATOM 778 N N . TYR A 1 97 ? 9.786 65.965 4.651 1.00 13.69 94 TYR A N 1
ATOM 779 C CA . TYR A 1 97 ? 10.098 64.677 4.049 1.00 14.13 94 TYR A CA 1
ATOM 780 C C . TYR A 1 97 ? 11.422 64.152 4.577 1.00 13.38 94 TYR A C 1
ATOM 781 O O . TYR A 1 97 ? 12.257 64.898 5.116 1.00 13.94 94 TYR A O 1
ATOM 790 N N . ILE A 1 98 ? 11.614 62.837 4.415 1.00 13.25 95 ILE A N 1
ATOM 791 C CA . ILE A 1 98 ? 12.862 62.180 4.778 1.00 15.14 95 ILE A CA 1
ATOM 792 C C . ILE A 1 98 ? 13.174 61.197 3.665 1.00 15.12 95 ILE A C 1
ATOM 793 O O . ILE A 1 98 ? 12.261 60.577 3.114 1.00 16.48 95 ILE A O 1
ATOM 798 N N . VAL A 1 99 ? 14.455 61.007 3.353 1.00 16.15 96 VAL A N 1
ATOM 799 C CA . VAL A 1 99 ? 14.863 60.005 2.378 1.00 17.97 96 VAL A CA 1
ATOM 800 C C . VAL A 1 99 ? 15.758 59.014 3.112 1.00 22.05 96 VAL A C 1
ATOM 801 O O . VAL A 1 99 ? 16.789 59.401 3.675 1.00 23.89 96 VAL A O 1
ATOM 805 N N . LEU A 1 100 ? 15.350 57.738 3.123 1.00 21.53 97 LEU A N 1
ATOM 806 C CA . LEU A 1 100 ? 16.122 56.654 3.696 1.00 23.69 97 LEU A CA 1
ATOM 807 C C . LEU A 1 100 ? 16.751 55.868 2.554 1.00 26.38 97 LEU A C 1
ATOM 808 O O . LEU A 1 100 ? 16.240 55.852 1.436 1.00 30.38 97 LEU A O 1
ATOM 813 N N . ASP A 1 101 ? 17.870 55.226 2.811 1.00 33.32 98 ASP A N 1
ATOM 814 C CA A ASP A 1 101 ? 18.415 54.280 1.844 0.47 36.05 98 ASP A CA 1
ATOM 815 C CA B ASP A 1 101 ? 18.354 54.255 1.837 0.53 35.78 98 ASP A CA 1
ATOM 816 C C . ASP A 1 101 ? 18.714 52.968 2.556 1.00 35.32 98 ASP A C 1
ATOM 817 O O . ASP A 1 101 ? 18.809 52.925 3.781 1.00 39.48 98 ASP A O 1
ATOM 826 N N . LEU A 1 102 ? 18.846 51.900 1.763 1.00 35.48 99 LEU A N 1
ATOM 827 C CA . LEU A 1 102 ? 19.020 50.560 2.293 1.00 37.81 99 LEU A CA 1
ATOM 828 C C . LEU A 1 102 ? 20.466 50.117 2.308 1.00 38.09 99 LEU A C 1
ATOM 829 O O . LEU A 1 102 ? 20.727 48.927 2.509 1.00 41.47 99 LEU A O 1
ATOM 834 N N . ARG A 1 103 ? 21.414 51.028 2.082 1.00 39.83 100 ARG A N 1
ATOM 835 C CA . ARG A 1 103 ? 22.795 50.591 1.887 1.00 43.89 100 ARG A CA 1
ATOM 836 C C . ARG A 1 103 ? 23.282 49.741 3.051 1.00 46.00 100 ARG A C 1
ATOM 837 O O . ARG A 1 103 ? 24.027 48.774 2.849 1.00 47.93 100 ARG A O 1
ATOM 845 N N . SER A 1 104 ? 22.832 50.054 4.270 1.00 46.97 101 SER A N 1
ATOM 846 C CA . SER A 1 104 ? 23.334 49.418 5.484 1.00 48.11 101 SER A CA 1
ATOM 847 C C . SER A 1 104 ? 22.391 48.380 6.087 1.00 48.39 101 SER A C 1
ATOM 848 O O . SER A 1 104 ? 22.813 47.620 6.963 1.00 48.16 101 SER A O 1
ATOM 851 N N . VAL A 1 105 ? 21.133 48.321 5.648 1.00 46.40 102 VAL A N 1
ATOM 852 C CA . VAL A 1 105 ? 20.155 47.464 6.303 1.00 47.77 102 VAL A CA 1
ATOM 853 C C . VAL A 1 105 ? 20.573 46.009 6.165 1.00 49.09 102 VAL A C 1
ATOM 854 O O . VAL A 1 105 ? 20.971 45.542 5.088 1.00 48.65 102 VAL A O 1
ATOM 858 N N . GLN A 1 106 ? 20.509 45.288 7.270 1.00 49.35 103 GLN A N 1
ATOM 859 C CA . GLN A 1 106 ? 21.027 43.939 7.300 1.00 56.05 103 GLN A CA 1
ATOM 860 C C . GLN A 1 106 ? 20.231 43.170 8.332 1.00 59.31 103 GLN A C 1
ATOM 861 O O . GLN A 1 106 ? 19.397 43.733 9.048 1.00 58.79 103 GLN A O 1
ATOM 867 N N . GLU A 1 107 ? 20.456 41.858 8.345 1.00 63.27 104 GLU A N 1
ATOM 868 C CA . GLU A 1 107 ? 20.043 41.043 9.476 1.00 66.83 104 GLU A CA 1
ATOM 869 C C . GLU A 1 107 ? 20.656 41.580 10.766 1.00 63.93 104 GLU A C 1
ATOM 870 O O . GLU A 1 107 ? 19.940 41.847 11.743 1.00 65.11 104 GLU A O 1
ATOM 876 N N . ILE A 1 108 ? 21.986 41.767 10.780 1.00 57.24 105 ILE A N 1
ATOM 877 C CA . ILE A 1 108 ? 22.651 42.414 11.909 1.00 49.65 105 ILE A CA 1
ATOM 878 C C . ILE A 1 108 ? 22.006 43.776 12.121 1.00 44.53 105 ILE A C 1
ATOM 879 O O . ILE A 1 108 ? 22.231 44.729 11.352 1.00 41.62 105 ILE A O 1
ATOM 884 N N . LYS A 1 109 ? 21.199 43.852 13.176 1.00 45.51 106 LYS A N 1
ATOM 885 C CA . LYS A 1 109 ? 20.268 44.943 13.421 1.00 42.80 106 LYS A CA 1
ATOM 886 C C . LYS A 1 109 ? 20.983 46.202 13.916 1.00 44.21 106 LYS A C 1
ATOM 887 O O . LYS A 1 109 ? 21.993 46.133 14.626 1.00 43.92 106 LYS A O 1
ATOM 893 N N . GLN A 1 110 ? 20.440 47.369 13.521 1.00 44.66 107 GLN A N 1
ATOM 894 C CA . GLN A 1 110 ? 20.903 48.679 13.966 1.00 44.80 107 GLN A CA 1
ATOM 895 C C . GLN A 1 110 ? 19.798 49.406 14.733 1.00 42.19 107 GLN A C 1
ATOM 896 O O . GLN A 1 110 ? 18.625 49.327 14.356 1.00 43.50 107 GLN A O 1
ATOM 902 N N . ALA A 1 111 ? 20.172 50.153 15.784 1.00 39.87 108 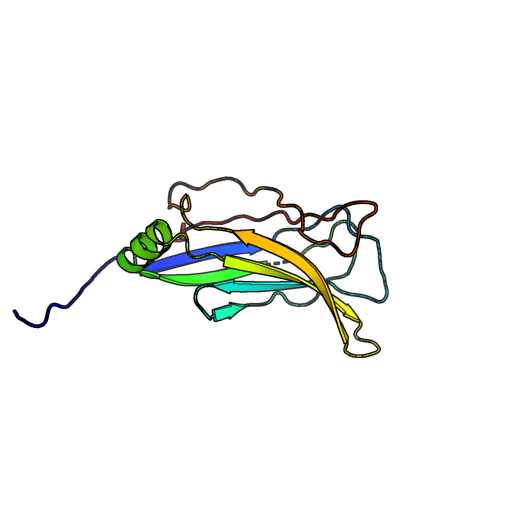ALA A N 1
ATOM 903 C CA . ALA A 1 111 ? 19.190 50.894 16.592 1.00 38.06 108 ALA A CA 1
ATOM 904 C C . ALA A 1 111 ? 18.458 51.962 15.774 1.00 35.40 108 ALA A C 1
ATOM 905 O O . ALA A 1 111 ? 19.015 52.514 14.822 1.00 36.35 108 ALA A O 1
ATOM 907 N N . PRO A 1 112 ? 17.219 52.297 16.148 1.00 33.81 109 PRO A N 1
ATOM 908 C CA . PRO A 1 112 ? 16.495 53.374 15.450 1.00 28.54 109 PRO A CA 1
ATOM 909 C C . PRO A 1 112 ? 17.167 54.706 15.692 1.00 25.26 109 PRO A C 1
ATOM 910 O O . PRO A 1 112 ? 17.775 54.943 16.739 1.00 31.38 109 PRO A O 1
ATOM 914 N N . LYS A 1 113 ? 17.018 55.605 14.727 1.00 23.75 110 LYS A N 1
ATOM 915 C CA . LYS A 1 113 ? 17.608 56.925 14.867 1.00 24.15 110 LYS A CA 1
ATOM 916 C C . LYS A 1 113 ? 16.632 58.027 14.471 1.00 22.31 110 LYS A C 1
ATOM 917 O O . LYS A 1 113 ? 15.658 57.808 13.729 1.00 21.79 110 LYS A O 1
ATOM 923 N N . TRP A 1 114 ? 16.894 59.208 15.023 1.00 23.09 111 TRP A N 1
ATOM 924 C CA . TRP A 1 114 ? 16.081 60.373 14.709 1.00 19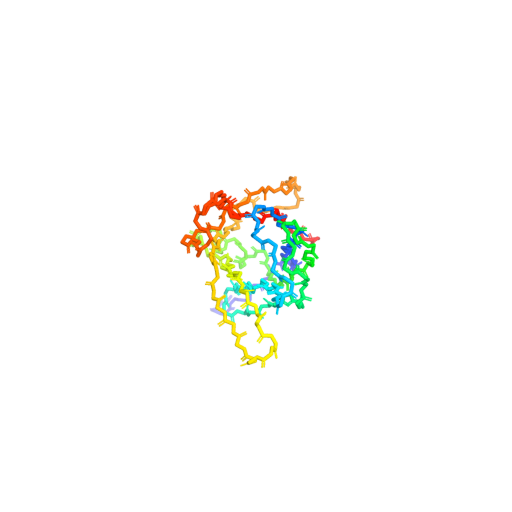.12 111 TRP A CA 1
ATOM 925 C C . TRP A 1 114 ? 16.485 60.956 13.359 1.00 22.64 111 TRP A C 1
ATOM 926 O O . TRP A 1 114 ? 17.672 61.151 13.088 1.00 25.25 111 TRP A O 1
ATOM 937 N N . HIS A 1 115 ? 15.496 61.267 12.526 1.00 20.43 112 HIS A N 1
ATOM 938 C CA . HIS A 1 115 ? 15.719 61.892 11.225 1.00 18.80 112 HIS A CA 1
ATOM 939 C C . HIS A 1 115 ? 14.924 63.189 11.178 1.00 16.35 112 HIS A C 1
ATOM 940 O O . HIS A 1 115 ? 13.690 63.140 11.285 1.00 17.64 112 HIS A O 1
ATOM 947 N N . PRO A 1 116 ? 15.558 64.364 11.075 1.00 18.74 113 PRO A N 1
ATOM 948 C CA . PRO A 1 116 ? 14.759 65.592 10.955 1.00 17.67 113 PRO A CA 1
ATOM 949 C C . PRO A 1 116 ? 13.973 65.624 9.653 1.00 16.05 113 PRO A C 1
ATOM 950 O O . PRO A 1 116 ? 14.432 65.169 8.603 1.00 18.07 113 PRO A O 1
ATOM 954 N N . LEU A 1 117 ? 12.768 66.191 9.725 1.00 15.33 114 LEU A N 1
ATOM 955 C CA . LEU A 1 117 ? 12.032 66.448 8.500 1.00 15.60 114 LEU A CA 1
ATOM 956 C C . LEU A 1 117 ? 12.726 67.543 7.694 1.00 16.52 114 LEU A C 1
ATOM 957 O O . LEU A 1 117 ? 13.098 68.599 8.227 1.00 21.38 114 LEU A O 1
ATOM 962 N N . LEU A 1 118 ? 12.904 67.282 6.418 1.00 14.94 115 LEU A N 1
ATOM 963 C CA . LEU A 1 118 ? 13.508 68.241 5.501 1.00 14.61 115 LEU A CA 1
ATOM 964 C C . LEU A 1 118 ? 12.414 69.095 4.877 1.00 17.19 115 LEU A C 1
ATOM 965 O O . LEU A 1 118 ? 11.267 68.659 4.714 1.00 16.62 115 LEU A O 1
ATOM 970 N N . SER A 1 119 ? 12.773 70.330 4.546 1.00 18.47 116 SER A N 1
ATOM 971 C CA . SER A 1 119 ? 11.811 71.298 4.002 1.00 19.26 116 SER A CA 1
ATOM 972 C C . SER A 1 119 ? 10.578 71.406 4.880 1.00 18.23 116 SER A C 1
ATOM 973 O O . SER A 1 119 ? 9.463 71.425 4.382 1.00 20.67 116 SER A O 1
ATOM 976 N N . SER A 1 120 ? 10.789 71.470 6.187 1.00 18.79 117 SER A N 1
ATOM 977 C CA . SER A 1 120 ? 9.665 71.406 7.108 1.00 20.63 117 SER A CA 1
ATOM 978 C C . SER A 1 120 ? 8.855 72.686 7.084 1.00 21.69 117 SER A C 1
ATOM 979 O O . SER A 1 120 ? 9.404 73.797 7.097 1.00 22.39 117 SER A O 1
ATOM 982 N N . LYS A 1 121 ? 7.537 72.514 7.084 1.00 20.89 118 LYS A N 1
ATOM 983 C CA . LYS A 1 121 ? 6.620 73.642 7.248 1.00 22.52 118 LYS A CA 1
ATOM 984 C C . LYS A 1 121 ? 6.768 74.273 8.625 1.00 20.46 118 LYS A C 1
ATOM 985 O O . LYS A 1 121 ? 6.630 75.494 8.777 1.00 23.99 118 LYS A O 1
ATOM 991 N N . TYR A 1 122 ? 7.116 73.476 9.619 1.00 19.42 119 TYR A N 1
ATOM 992 C CA . TYR A 1 122 ? 7.203 73.911 11.010 1.00 19.91 119 TYR A CA 1
ATOM 993 C C . TYR A 1 122 ? 8.641 74.339 11.245 1.00 23.58 119 TYR A C 1
ATOM 994 O O . TYR A 1 122 ? 9.509 73.525 11.576 1.00 26.97 119 TYR A O 1
ATOM 1003 N N A THR A 1 123 ? 8.908 75.627 11.064 0.30 26.64 120 THR A N 1
ATOM 1004 N N B THR A 1 123 ? 8.895 75.635 11.114 0.70 28.30 120 THR A N 1
ATOM 1005 C CA A THR A 1 123 ? 10.294 76.082 11.062 0.30 29.63 120 THR A CA 1
ATOM 1006 C CA B THR A 1 123 ? 10.259 76.163 11.120 0.70 33.66 120 THR A CA 1
ATOM 1007 C C A THR A 1 123 ? 10.823 76.353 12.462 0.30 28.23 120 THR A C 1
ATOM 1008 C C B THR A 1 123 ? 10.772 76.522 12.504 0.70 32.19 120 THR A C 1
ATOM 1009 O O A THR A 1 123 ? 12.024 76.183 12.706 0.30 30.67 120 THR A O 1
ATOM 1010 O O B THR A 1 123 ? 11.961 76.831 12.649 0.70 36.43 120 THR A O 1
ATOM 1017 N N A LYS A 1 124 ? 9.952 76.742 13.393 0.30 26.99 121 LYS A N 1
ATOM 1018 N N B LYS A 1 124 ? 9.919 76.516 13.513 0.70 33.89 121 LYS A N 1
ATOM 1019 C CA A LYS A 1 124 ? 10.432 77.253 14.672 0.30 24.05 121 LYS A CA 1
ATOM 1020 C CA B LYS A 1 124 ? 10.404 76.630 14.874 0.70 36.86 121 LYS A CA 1
ATOM 1021 C C A LYS A 1 124 ? 11.072 76.167 15.524 0.30 23.68 121 LYS A C 1
ATOM 1022 C C B LYS A 1 124 ? 10.829 75.241 15.317 0.70 36.65 121 LYS A C 1
ATOM 1023 O O A LYS A 1 124 ? 11.968 76.465 16.321 0.30 24.30 121 LYS A O 1
ATOM 1024 O O B LYS A 1 124 ? 10.158 74.248 15.015 0.70 36.64 121 LYS A O 1
ATOM 1035 N N A LEU A 1 125 ? 10.642 74.909 15.382 0.30 24.90 122 LEU A N 1
ATOM 1036 N N B LEU A 1 125 ? 11.975 75.164 15.992 0.70 34.23 122 LEU A N 1
ATOM 1037 C CA A LEU A 1 125 ? 11.225 73.863 16.211 0.30 29.71 122 LEU A CA 1
ATOM 1038 C CA B LEU A 1 125 ? 12.531 73.866 16.375 0.70 33.03 122 LEU A CA 1
ATOM 1039 C C A LEU A 1 125 ? 11.604 72.578 15.495 0.30 26.02 122 LEU A C 1
ATOM 1040 C C B LEU A 1 125 ? 12.856 73.032 15.143 0.70 32.04 122 LEU A C 1
ATOM 1041 O O A LEU A 1 125 ? 12.089 71.668 16.163 0.30 27.30 122 LEU A O 1
ATOM 1042 O O B LEU A 1 125 ? 12.960 73.552 14.031 0.70 32.14 122 LEU A O 1
ATOM 1051 N N A LYS A 1 126 ? 11.405 72.472 14.183 0.30 20.55 123 LYS A N 1
ATOM 1052 N N B LYS A 1 126 ? 13.002 71.733 15.346 0.70 32.97 123 LYS A N 1
ATOM 1053 C CA A LYS A 1 126 ? 12.049 71.432 13.384 0.30 17.65 123 LYS A CA 1
ATOM 1054 C CA B LYS A 1 126 ? 13.408 70.804 14.293 0.70 34.14 123 LYS A CA 1
ATOM 1055 C C A LYS A 1 126 ? 11.684 70.027 13.854 0.30 13.13 123 LYS A C 1
ATOM 1056 C C B LYS A 1 126 ? 12.557 69.542 14.399 0.70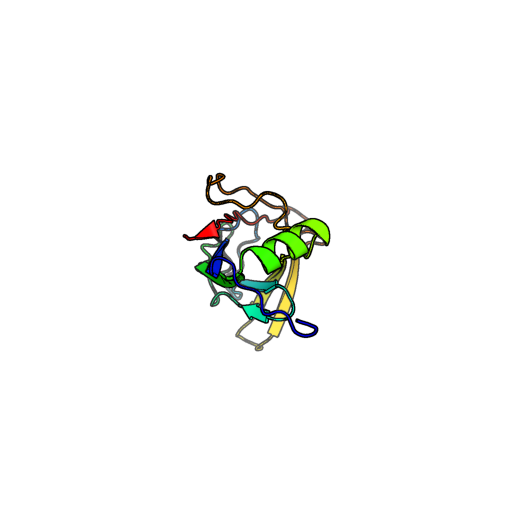 27.62 123 LYS A C 1
ATOM 1057 O O A LYS A 1 126 ? 12.454 69.388 14.588 0.30 15.57 123 LYS A O 1
ATOM 1058 O O B LYS A 1 126 ? 12.965 68.548 15.006 0.70 25.39 123 LYS A O 1
ATOM 1069 N N A PRO A 1 127 ? 10.539 69.505 13.427 0.30 14.50 124 PRO A N 1
ATOM 1070 N N B PRO A 1 127 ? 11.359 69.547 13.809 0.70 21.91 124 PRO A N 1
ATOM 1071 C CA A PRO A 1 127 ? 10.157 68.151 13.820 0.30 17.24 124 PRO A CA 1
ATOM 1072 C CA B PRO A 1 127 ? 10.521 68.337 13.810 0.70 20.66 124 PRO A CA 1
ATOM 1073 C C A PRO A 1 127 ? 11.101 67.115 13.233 0.30 16.71 124 PRO A C 1
ATOM 1074 C C B PRO A 1 127 ? 11.295 67.136 13.265 0.70 19.23 124 PRO A C 1
ATO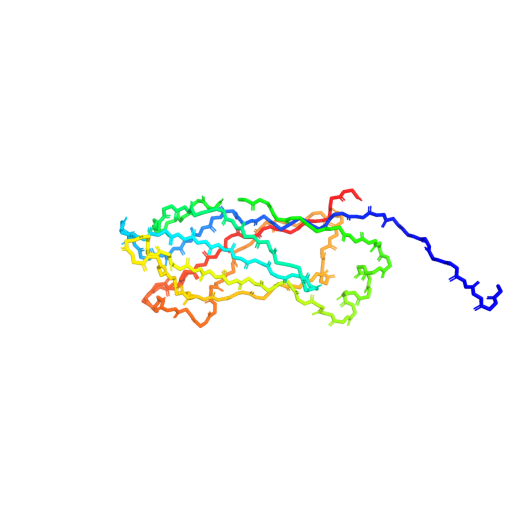M 1075 O O A PRO A 1 127 ? 11.772 67.329 12.222 0.30 14.76 124 PRO A O 1
ATOM 1076 O O B PRO A 1 127 ? 12.049 67.253 12.297 0.70 20.47 124 PRO A O 1
ATOM 1083 N N . ALA A 1 128 ? 11.118 65.961 13.893 1.00 16.84 125 ALA A N 1
ATOM 1084 C CA . ALA A 1 128 ? 11.903 64.796 13.491 1.00 16.68 125 ALA A CA 1
ATOM 1085 C C . ALA A 1 128 ? 11.107 63.528 13.776 1.00 15.09 125 ALA A C 1
ATOM 1086 O O . ALA A 1 128 ? 10.186 63.521 14.601 0.93 17.05 125 ALA A O 1
ATOM 1088 N N . LEU A 1 129 ? 11.448 62.471 13.045 1.00 16.41 126 LEU A N 1
ATOM 1089 C CA . LEU A 1 129 ? 10.873 61.142 13.221 1.00 15.14 126 LEU A CA 1
ATOM 1090 C C . LEU A 1 129 ? 11.933 60.162 13.700 0.91 17.72 126 LEU A C 1
ATOM 1091 O O . LEU A 1 129 ? 13.067 60.172 13.201 1.00 18.86 126 LEU A O 1
ATOM 1096 N N . LEU A 1 130 ? 11.543 59.302 14.656 1.00 17.14 127 LEU A N 1
ATOM 1097 C CA . LEU A 1 130 ? 12.387 58.216 15.136 1.00 19.04 127 LEU A CA 1
ATOM 1098 C C . LEU A 1 130 ? 12.042 56.994 14.285 1.00 18.62 127 LEU A C 1
ATOM 1099 O O . LEU A 1 130 ? 10.895 56.505 14.306 1.00 19.37 127 LEU A O 1
ATOM 1104 N N . ILE A 1 131 ? 13.023 56.504 13.533 1.00 18.81 128 ILE A N 1
ATOM 1105 C CA A ILE A 1 131 ? 12.791 55.471 12.527 0.71 17.97 128 ILE A CA 1
ATOM 1106 C CA B ILE A 1 131 ? 12.817 55.495 12.495 0.29 17.78 128 ILE A CA 1
ATOM 1107 C C . ILE A 1 131 ? 13.764 54.323 12.714 1.00 19.04 128 ILE A C 1
ATOM 1108 O O . ILE A 1 131 ? 14.979 54.525 12.859 1.00 20.68 128 ILE A O 1
ATOM 1117 N N . GLY A 1 132 ? 13.229 53.110 12.659 1.00 19.44 129 GLY A N 1
ATOM 1118 C CA . GLY A 1 132 ? 14.036 51.904 12.624 1.00 20.23 129 GLY A CA 1
ATOM 1119 C C . GLY A 1 132 ? 13.898 51.245 11.262 1.00 17.66 129 GLY A C 1
ATOM 1120 O O . GLY A 1 132 ? 12.904 51.420 10.569 1.00 18.96 129 GLY A O 1
ATOM 1121 N N . MET A 1 133 ? 14.915 50.485 10.880 1.00 18.81 130 MET A 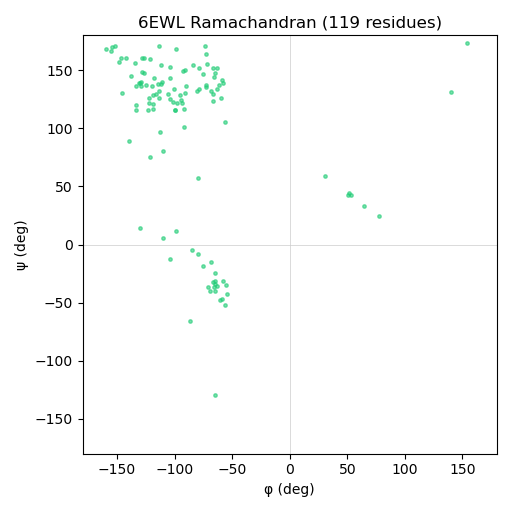N 1
ATOM 1122 C CA A MET A 1 133 ? 14.911 49.756 9.616 0.66 22.77 130 MET A CA 1
ATOM 1123 C CA B MET A 1 133 ? 14.908 49.759 9.617 0.34 22.64 130 MET A CA 1
ATOM 1124 C C . MET A 1 133 ? 15.624 48.435 9.811 1.00 24.10 130 MET A C 1
ATOM 1125 O O . MET A 1 133 ? 16.760 48.398 10.306 1.00 26.99 130 MET A O 1
ATOM 1134 N N . ILE A 1 134 ? 14.976 47.356 9.414 1.00 20.67 131 ILE A N 1
ATOM 1135 C CA A ILE A 1 134 ? 15.536 46.028 9.596 0.53 21.79 131 ILE A CA 1
ATOM 1136 C CA B ILE A 1 134 ? 15.544 46.029 9.589 0.47 22.08 131 ILE A CA 1
ATOM 1137 C C . ILE A 1 134 ? 15.162 45.148 8.411 1.00 20.97 131 ILE A C 1
ATOM 1138 O O . ILE A 1 134 ? 14.162 45.384 7.714 1.00 21.52 131 ILE A O 1
ATOM 1147 N N . LEU A 1 135 ? 16.003 44.150 8.182 1.00 22.20 132 LEU A N 1
ATOM 1148 C CA . LEU A 1 135 ? 15.671 43.025 7.339 1.00 27.49 132 LEU A CA 1
ATOM 1149 C C . LEU A 1 135 ? 15.128 41.940 8.252 1.00 29.87 132 LEU A C 1
ATOM 1150 O O . LEU A 1 135 ? 15.823 41.504 9.175 1.00 32.94 132 LEU A O 1
ATOM 1155 N N . GLU A 1 136 ? 13.903 41.511 8.004 1.00 33.98 133 GLU A N 1
ATOM 1156 C CA . GLU A 1 136 ? 13.300 40.441 8.782 1.00 42.97 133 GLU A CA 1
ATOM 1157 C C . GLU A 1 136 ? 13.525 39.126 8.039 1.00 52.14 133 GLU A C 1
ATOM 1158 O O . GLU A 1 136 ? 13.265 39.029 6.826 1.00 51.24 133 GLU A O 1
ATOM 1164 N N . ASN A 1 137 ? 14.062 38.146 8.766 1.00 57.51 134 ASN A N 1
ATOM 1165 C CA . ASN A 1 137 ? 14.536 36.850 8.245 1.00 65.15 134 ASN A CA 1
ATOM 1166 C C . ASN A 1 137 ? 15.274 36.911 6.908 1.00 66.92 134 ASN A C 1
ATOM 1167 O O . ASN A 1 137 ? 16.485 36.691 6.854 1.00 67.59 134 ASN A O 1
#

Foldseek 3Di:
DVDDDDDAAKWKKKKDFAKKAQFDQDQQKWKKKWKAFPHDIDIWDTFGRGRITGTDIDMDMDGPVVLVVQLVVQGWTKMWMWIARVVVRDIDTQFIDIHGCNPAEQPFDAWDWDFGHPGPNPPDTMITTMGIHMDD

Nearest PDB structures (foldseek):
  6ewl-assembly1_A  TM=1.007E+00  e=1.039E-25  Danio rerio
  4icx-assembly2_B  TM=9.786E-01  e=4.109E-19  Homo sapiens
  6flj-assembly1_A  TM=9.692E-01  e=3.182E-18  Homo sapiens
  2cjt-assembly2_B  TM=7.882E-01  e=1.348E-06  Rattus norvegicus
  2cjs-assembly1_B  TM=7.206E-01  e=2.865E-06  Rattus norvegicus

Solvent-accessible surface area: 8676 Å² total

CATH classification: 2.60.40.150

B-factor: mean 29.68, std 12.95, range [11.6, 80.64]

Secondary structure (DSSP, 8-state):
--S------EEEEEEEEEEEESPPP-TT-EEEEEEEETTEEEEPPPEE--SS----EEEEEEEHHHHHHHHHHT-EEEEEEEEEETTTTEEEEEEEEEEE-SS--SS----EEEEPBT-S-TTT--EEEEEEEEE-

Sequence (136 aa):
GPHMASKSEQLLIVVSILEGRQFPRSPRLSSLVVEARFDGETLSSTDPVEHKEQPQFTELAWELDRRTLHQHRLQRTPIKLQCYAVDSSTSARESVGYIVLDDLRSVQEIKQAPKWHPLLSSKYTTKKLLKKPPALLIIGMMIILEN